Protein AF-A0A1I7WQS8-F1 (afdb_monomer_lite)

Secondary structure (DSSP, 8-state):
--HHHHHHHHHHHHHHHHHHHHHHHHHHHHHHHHHHHHHH-TTGGGS-HHHHHHHHHHHHTT---TT---SS---GGGTTT--

Foldseek 3Di:
DPVVVVVVVVVVCVVVVVVVVVVVVLVVVLLVVLVVVLVVDVVSVVDDSVVSSVCVVCVVVVVNDPPPPDPDPPPPVVPVVVD

Organism: Heterorhabditis bacteriophora (NCBI:txid37862)

Structure (mmCIF, N/CA/C/O backbone):
data_AF-A0A1I7WQS8-F1
#
_entry.id   AF-A0A1I7WQS8-F1
#
loop_
_atom_site.group_PDB
_atom_site.id
_atom_site.type_symbol
_atom_site.label_atom_id
_atom_site.label_alt_id
_atom_site.label_comp_id
_atom_site.label_asym_id
_atom_site.label_entity_id
_atom_site.label_seq_id
_atom_site.pdbx_PDB_ins_code
_atom_site.Cartn_x
_atom_site.Cartn_y
_atom_site.Cartn_z
_atom_site.occupancy
_atom_site.B_iso_or_equiv
_atom_site.auth_seq_id
_atom_site.auth_comp_id
_atom_site.auth_asym_id
_atom_site.auth_atom_id
_atom_site.pdbx_PDB_model_num
ATOM 1 N N . MET A 1 1 ? -17.665 -0.514 39.405 1.00 48.53 1 MET A N 1
ATOM 2 C CA . MET A 1 1 ? -17.090 0.451 38.433 1.00 48.53 1 MET A CA 1
ATOM 3 C C . MET A 1 1 ? -16.511 -0.245 37.177 1.00 48.53 1 MET A C 1
ATOM 5 O O . MET A 1 1 ? -15.493 0.192 36.661 1.00 48.53 1 MET A O 1
ATOM 9 N N . SER A 1 2 ? -17.148 -1.314 36.658 1.00 54.44 2 SER A N 1
ATOM 10 C CA . SER A 1 2 ? -16.589 -2.176 35.582 1.00 54.44 2 SER A CA 1
ATOM 11 C C . SER A 1 2 ? -17.385 -2.131 34.256 1.00 54.44 2 SER A C 1
ATOM 13 O O . SER A 1 2 ? -16.809 -2.186 33.174 1.00 54.44 2 SER A O 1
ATOM 15 N N . ALA A 1 3 ? -18.701 -1.883 34.307 1.00 56.84 3 ALA A N 1
ATOM 16 C CA . ALA A 1 3 ? -19.587 -1.918 33.132 1.00 56.84 3 ALA A CA 1
ATOM 17 C C . ALA A 1 3 ? -19.376 -0.786 32.095 1.00 56.84 3 ALA A C 1
ATOM 19 O O . ALA A 1 3 ? -19.761 -0.930 30.936 1.00 56.84 3 ALA A O 1
ATOM 20 N N . LYS A 1 4 ? -18.748 0.337 32.480 1.00 55.22 4 LYS A N 1
ATOM 21 C CA . LYS A 1 4 ? -18.466 1.467 31.567 1.00 55.22 4 LYS A CA 1
ATOM 22 C C . LYS A 1 4 ? -17.279 1.215 30.622 1.00 55.22 4 LYS A C 1
ATOM 24 O O . LYS A 1 4 ? -17.205 1.841 29.568 1.00 55.22 4 LYS A O 1
ATOM 29 N N . ARG A 1 5 ? -16.341 0.319 30.974 1.00 58.16 5 ARG A N 1
ATOM 30 C CA . ARG A 1 5 ? -15.143 0.043 30.150 1.00 58.16 5 ARG A CA 1
ATOM 31 C C . ARG A 1 5 ? -15.458 -0.810 28.925 1.00 58.16 5 ARG A C 1
ATOM 33 O O . ARG A 1 5 ? -14.944 -0.530 27.848 1.00 58.16 5 ARG A O 1
ATOM 40 N N . THR A 1 6 ? -16.328 -1.807 29.066 1.00 61.88 6 THR A N 1
ATOM 41 C CA . THR A 1 6 ? -16.712 -2.709 27.966 1.00 61.88 6 THR A CA 1
ATOM 42 C C . THR A 1 6 ? -17.506 -1.990 26.874 1.00 61.88 6 THR A C 1
ATOM 44 O O . THR A 1 6 ? -17.335 -2.275 25.691 1.00 61.88 6 THR A O 1
ATOM 47 N N . THR A 1 7 ? -18.316 -0.995 27.244 1.00 69.38 7 THR A N 1
ATOM 48 C CA . THR A 1 7 ? -19.060 -0.150 26.296 1.00 69.38 7 THR A CA 1
ATOM 49 C C . THR A 1 7 ? -18.156 0.810 25.521 1.00 69.38 7 THR A C 1
ATOM 51 O O . THR A 1 7 ? -18.378 1.015 24.329 1.00 69.38 7 THR A O 1
ATOM 54 N N . LEU A 1 8 ? -17.117 1.362 26.156 1.00 72.56 8 LEU A N 1
ATOM 55 C CA . LEU A 1 8 ? -16.119 2.208 25.490 1.00 72.56 8 LEU A CA 1
ATOM 56 C C . LEU A 1 8 ? -15.219 1.408 24.544 1.00 72.56 8 LEU A C 1
ATOM 58 O O . LEU A 1 8 ? -15.054 1.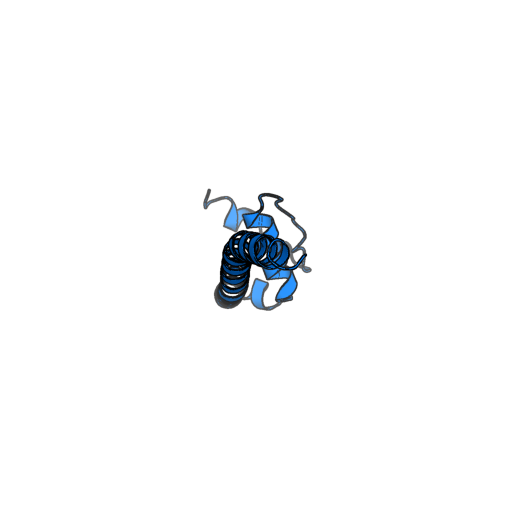801 23.393 1.00 72.56 8 LEU A O 1
ATOM 62 N N . ALA A 1 9 ? -14.705 0.259 24.993 1.00 75.88 9 ALA A N 1
ATOM 63 C CA . ALA A 1 9 ? -13.871 -0.614 24.168 1.00 75.88 9 ALA A CA 1
ATOM 64 C C . ALA A 1 9 ? -14.604 -1.055 22.893 1.00 75.88 9 ALA A C 1
ATOM 66 O O . ALA A 1 9 ? -14.065 -0.928 21.800 1.00 75.88 9 ALA A O 1
ATOM 67 N N . ARG A 1 10 ? -15.876 -1.462 23.007 1.00 77.31 10 ARG A N 1
ATOM 68 C CA . ARG A 1 10 ? -16.694 -1.858 21.851 1.00 77.31 10 ARG A CA 1
ATOM 69 C C . ARG A 1 10 ? -16.900 -0.717 20.849 1.00 77.31 10 ARG A C 1
ATOM 71 O O . ARG A 1 10 ? -16.866 -0.960 19.647 1.00 77.31 10 ARG A O 1
ATOM 78 N N . ARG A 1 11 ? -17.097 0.520 21.318 1.00 78.56 11 ARG A N 1
ATOM 79 C CA . ARG A 1 11 ? -17.215 1.699 20.439 1.00 78.56 11 ARG A CA 1
ATOM 80 C C . ARG A 1 11 ? -15.906 1.996 19.717 1.00 78.56 11 ARG A C 1
ATOM 82 O O . ARG A 1 11 ? -15.931 2.258 18.522 1.00 78.56 11 ARG A O 1
ATOM 89 N N . LEU A 1 12 ? -14.780 1.899 20.421 1.00 81.31 12 LEU A N 1
ATOM 90 C CA . LEU A 1 12 ? -13.458 2.070 19.823 1.00 81.31 12 LEU A CA 1
ATOM 91 C C . LEU A 1 12 ? -13.195 1.000 18.761 1.00 81.31 12 LEU A C 1
ATOM 93 O O . LEU A 1 12 ? -12.823 1.347 17.648 1.00 81.31 12 LEU A O 1
ATOM 97 N N . THR A 1 13 ? -13.471 -0.274 19.049 1.00 81.94 13 THR A N 1
ATOM 98 C CA . THR A 1 13 ? -13.318 -1.360 18.071 1.00 81.94 13 THR A CA 1
ATOM 99 C C . THR A 1 13 ? -14.187 -1.143 16.834 1.00 81.94 13 THR A C 1
ATOM 101 O O . THR A 1 13 ? -13.700 -1.329 15.729 1.00 81.94 13 THR A O 1
ATOM 104 N N . LEU A 1 14 ? -15.437 -0.695 16.982 1.00 82.75 14 LEU A N 1
ATOM 105 C CA . LEU A 1 14 ? -16.326 -0.442 15.839 1.00 82.75 14 LEU A CA 1
ATOM 106 C C . LEU A 1 14 ? -15.876 0.723 14.945 1.00 82.75 14 LEU A C 1
ATOM 108 O O . LEU A 1 14 ? -16.248 0.751 13.779 1.00 82.75 14 LEU A O 1
ATOM 112 N N . ILE A 1 15 ? -15.085 1.661 15.469 1.00 84.31 15 ILE A N 1
ATOM 113 C CA . ILE A 1 15 ? -14.534 2.789 14.703 1.00 84.31 15 ILE A CA 1
ATOM 114 C C . ILE A 1 15 ? -13.167 2.425 14.108 1.00 84.31 15 ILE A C 1
ATOM 116 O O . ILE A 1 15 ? -12.883 2.727 12.952 1.00 84.31 15 ILE A O 1
ATOM 120 N N . LEU A 1 16 ? -12.324 1.740 14.882 1.00 85.56 16 LEU A N 1
ATOM 121 C CA . LEU A 1 16 ? -10.976 1.342 14.475 1.00 85.56 16 LEU A CA 1
ATOM 122 C C . LEU A 1 16 ? -10.992 0.218 13.438 1.00 85.56 16 LEU A C 1
ATOM 124 O O . LEU A 1 16 ? -10.160 0.217 12.540 1.00 85.56 16 LEU A O 1
ATOM 128 N N . LEU A 1 17 ? -11.930 -0.725 13.539 1.00 87.31 17 LEU A N 1
ATOM 129 C CA . LEU A 1 17 ? -12.023 -1.870 12.636 1.00 87.31 17 LEU A CA 1
ATOM 130 C C . LEU A 1 17 ? -12.256 -1.473 11.165 1.00 87.31 17 LEU A C 1
ATOM 132 O O . LEU A 1 17 ? -11.487 -1.940 10.326 1.00 87.31 17 LEU A O 1
ATOM 136 N N . PRO A 1 18 ? -13.238 -0.617 10.812 1.00 88.00 18 PRO A N 1
ATOM 137 C CA . PRO A 1 18 ? -13.422 -0.205 9.422 1.00 88.00 18 PRO A CA 1
ATOM 138 C C . PRO A 1 18 ? -12.233 0.611 8.913 1.00 88.00 18 PRO A C 1
ATOM 140 O O . PRO A 1 18 ? -11.788 0.385 7.792 1.00 88.00 18 PRO A O 1
ATOM 143 N N . GLN A 1 19 ? -11.661 1.492 9.742 1.00 87.44 19 GLN A N 1
ATOM 144 C CA . GLN A 1 19 ? -10.478 2.269 9.368 1.00 87.44 19 GLN A CA 1
ATOM 145 C C . GLN A 1 19 ? -9.264 1.370 9.107 1.00 87.44 19 GLN A C 1
ATOM 147 O O . GLN A 1 19 ? -8.526 1.576 8.143 1.00 87.44 19 GLN A O 1
ATOM 152 N N . PHE A 1 20 ? -9.066 0.353 9.944 1.00 89.88 20 PHE A N 1
ATOM 153 C CA . PHE A 1 20 ? -7.991 -0.618 9.788 1.00 89.88 20 PHE A CA 1
ATOM 154 C C . PHE A 1 20 ? -8.181 -1.455 8.520 1.00 89.88 20 PHE A C 1
ATOM 156 O O . PHE A 1 20 ? -7.236 -1.631 7.758 1.00 89.88 20 PHE A O 1
ATOM 163 N N . LEU A 1 21 ? -9.406 -1.911 8.254 1.00 91.75 21 LEU A N 1
ATOM 164 C CA . LEU A 1 21 ? -9.729 -2.702 7.068 1.00 91.75 21 LEU A CA 1
ATOM 165 C C . LEU A 1 21 ? -9.550 -1.889 5.779 1.00 91.75 21 LEU A C 1
ATOM 167 O O . LEU A 1 21 ? -8.939 -2.378 4.834 1.00 91.75 21 LEU A O 1
ATOM 171 N N . LEU A 1 22 ? -9.996 -0.630 5.761 1.00 89.81 22 LEU A N 1
ATOM 172 C CA . LEU A 1 22 ? -9.754 0.301 4.653 1.00 89.81 22 LEU A CA 1
ATOM 173 C C . LEU A 1 22 ? -8.260 0.534 4.422 1.00 89.81 22 LEU A C 1
ATOM 175 O O . LEU A 1 22 ? -7.793 0.465 3.289 1.00 89.81 22 LEU A O 1
ATOM 179 N N . THR A 1 23 ? -7.499 0.754 5.497 1.00 89.94 23 THR A N 1
ATOM 180 C CA . THR A 1 23 ? -6.040 0.912 5.413 1.00 89.94 23 THR A CA 1
ATOM 181 C C . THR A 1 23 ? -5.375 -0.349 4.859 1.00 89.94 23 THR A C 1
ATOM 183 O O . THR A 1 23 ? -4.484 -0.253 4.022 1.00 89.94 23 THR A O 1
ATOM 186 N N . LEU A 1 24 ? -5.824 -1.537 5.271 1.00 92.88 24 LEU A N 1
ATOM 187 C CA . LEU A 1 24 ? -5.302 -2.807 4.772 1.00 92.88 24 LEU A CA 1
ATOM 188 C C . LEU A 1 24 ? -5.574 -2.979 3.272 1.00 92.88 24 LEU A C 1
ATOM 190 O O . LEU A 1 24 ? -4.665 -3.327 2.523 1.00 92.88 24 LEU A O 1
ATOM 194 N N . VAL A 1 25 ? -6.800 -2.693 2.826 1.00 93.12 25 VAL A N 1
ATOM 195 C CA . VAL A 1 25 ? -7.164 -2.732 1.402 1.00 93.12 25 VAL A CA 1
ATOM 196 C C . VAL A 1 25 ? -6.313 -1.749 0.600 1.00 93.12 25 VAL A C 1
ATOM 198 O O . VAL A 1 25 ? -5.816 -2.112 -0.461 1.00 93.12 25 VAL A O 1
ATOM 201 N N . LEU A 1 26 ? -6.081 -0.543 1.125 1.00 89.88 26 LEU A N 1
ATOM 202 C CA . LEU A 1 26 ? -5.224 0.455 0.486 1.00 89.88 26 LEU A CA 1
ATOM 203 C C . LEU A 1 26 ? -3.769 -0.021 0.367 1.00 89.88 26 LEU A C 1
ATOM 205 O O . LEU A 1 26 ? -3.153 0.157 -0.678 1.00 89.88 26 LEU A O 1
ATOM 209 N N . ILE A 1 27 ? -3.224 -0.657 1.407 1.00 90.50 27 ILE A N 1
ATOM 210 C CA . ILE A 1 27 ? -1.868 -1.223 1.368 1.00 90.50 27 ILE A CA 1
ATOM 211 C C . ILE A 1 27 ? -1.778 -2.321 0.305 1.00 90.50 27 ILE A C 1
ATOM 213 O O . ILE A 1 27 ? -0.843 -2.325 -0.490 1.00 90.50 27 ILE A O 1
ATOM 217 N N . VAL A 1 28 ? -2.747 -3.239 0.267 1.00 93.31 28 VAL A N 1
ATOM 218 C CA . VAL A 1 28 ? -2.777 -4.312 -0.737 1.00 93.31 28 VAL A CA 1
ATOM 219 C C . VAL A 1 28 ? -2.886 -3.731 -2.143 1.00 93.31 28 VAL A C 1
ATOM 221 O O . VAL A 1 28 ? -2.151 -4.170 -3.024 1.00 93.31 28 VAL A O 1
ATOM 224 N N . TYR A 1 29 ? -3.745 -2.727 -2.336 1.00 90.44 29 TYR A N 1
ATOM 225 C CA . TYR A 1 29 ? -3.876 -2.017 -3.604 1.00 90.44 29 TYR A CA 1
ATOM 226 C C . TYR A 1 29 ? -2.519 -1.478 -4.063 1.00 90.44 29 TYR A C 1
ATOM 228 O O . TYR A 1 29 ? -2.068 -1.890 -5.123 1.00 90.44 29 TYR A O 1
ATOM 236 N N . LEU A 1 30 ? -1.839 -0.687 -3.220 1.00 88.31 30 LEU A N 1
ATOM 237 C CA . LEU A 1 30 ? -0.535 -0.073 -3.512 1.00 88.31 30 LEU A CA 1
ATOM 238 C C . LEU A 1 30 ? 0.577 -1.092 -3.800 1.00 88.31 30 LEU A C 1
ATOM 240 O O . LEU A 1 30 ? 1.465 -0.852 -4.612 1.00 88.31 30 LEU A O 1
ATOM 244 N N . VAL A 1 31 ? 0.572 -2.234 -3.111 1.00 89.44 31 VAL A N 1
ATOM 245 C CA . VAL A 1 31 ? 1.570 -3.286 -3.346 1.00 89.44 31 VAL A CA 1
ATOM 246 C C . VAL A 1 31 ? 1.328 -3.948 -4.700 1.00 89.44 31 VAL A C 1
ATOM 248 O O . VAL A 1 31 ? 2.265 -4.106 -5.481 1.00 89.44 31 VAL A O 1
ATOM 251 N N . VAL A 1 32 ? 0.083 -4.332 -4.989 1.00 90.69 32 VAL A N 1
ATOM 252 C CA . VAL A 1 32 ? -0.282 -5.011 -6.240 1.00 90.69 32 VAL A CA 1
ATOM 253 C C . VAL A 1 32 ? -0.050 -4.099 -7.440 1.00 90.69 32 VAL A C 1
ATOM 255 O O . VAL A 1 32 ? 0.540 -4.525 -8.431 1.00 90.69 32 VAL A O 1
ATOM 258 N N . SER A 1 33 ? -0.460 -2.841 -7.348 1.00 83.94 33 SER A N 1
ATOM 259 C CA . SER A 1 33 ? -0.241 -1.852 -8.395 1.00 83.94 33 SER A CA 1
ATOM 260 C C . SER A 1 33 ? 1.239 -1.563 -8.617 1.00 83.94 33 SER A C 1
ATOM 262 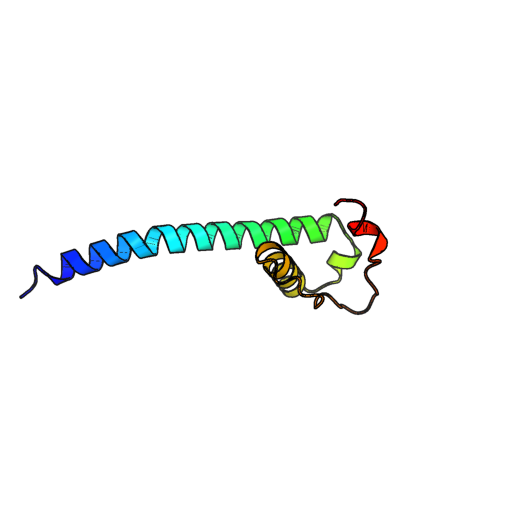O O . SER A 1 33 ? 1.667 -1.547 -9.767 1.00 83.94 33 SER A O 1
ATOM 264 N N . ALA A 1 34 ? 2.058 -1.450 -7.568 1.00 83.19 34 ALA A N 1
ATOM 265 C CA . ALA A 1 34 ? 3.503 -1.299 -7.722 1.00 83.19 34 ALA A CA 1
ATOM 266 C C . ALA A 1 34 ? 4.134 -2.490 -8.467 1.00 83.19 34 ALA A C 1
ATOM 268 O O . ALA A 1 34 ? 5.009 -2.290 -9.310 1.00 83.19 34 ALA A O 1
ATOM 269 N N . PHE A 1 35 ? 3.664 -3.721 -8.229 1.00 85.50 35 PHE A N 1
ATOM 270 C CA . PHE A 1 35 ? 4.067 -4.886 -9.027 1.00 85.50 35 PHE A CA 1
ATOM 271 C C . PHE A 1 35 ? 3.628 -4.775 -10.495 1.00 85.50 35 PHE A C 1
ATOM 273 O O . PHE A 1 35 ? 4.425 -5.068 -11.386 1.00 85.50 35 PHE A O 1
ATOM 280 N N . ILE A 1 36 ? 2.396 -4.327 -10.757 1.00 86.06 36 ILE A N 1
ATOM 281 C CA . ILE A 1 36 ? 1.873 -4.122 -12.119 1.00 86.06 36 ILE A CA 1
ATOM 282 C C . ILE A 1 36 ? 2.670 -3.035 -12.854 1.00 86.06 36 ILE A C 1
ATOM 284 O O . ILE A 1 36 ? 3.067 -3.246 -13.996 1.00 86.06 36 ILE A O 1
ATOM 288 N N . PHE A 1 37 ? 2.966 -1.908 -12.203 1.00 79.31 37 PHE A N 1
ATOM 289 C CA . PHE A 1 37 ? 3.774 -0.824 -12.768 1.00 79.31 37 PHE A CA 1
ATOM 290 C C . PHE A 1 37 ? 5.184 -1.286 -13.116 1.00 79.31 37 PHE A C 1
ATOM 292 O O . PHE A 1 37 ? 5.688 -0.977 -14.192 1.00 79.31 37 PHE A O 1
ATOM 299 N N . ARG A 1 38 ? 5.792 -2.086 -12.236 1.00 81.12 38 ARG A N 1
ATOM 300 C CA . ARG A 1 38 ? 7.113 -2.672 -12.466 1.00 81.12 38 ARG A CA 1
ATOM 301 C C . ARG A 1 38 ? 7.131 -3.659 -13.635 1.00 81.12 38 ARG A C 1
ATOM 303 O O . ARG A 1 38 ? 8.153 -3.813 -14.292 1.00 81.12 38 ARG A O 1
ATOM 310 N N . TRP A 1 39 ? 6.020 -4.356 -13.865 1.00 81.69 39 TRP A N 1
ATOM 311 C CA . TRP A 1 39 ? 5.871 -5.271 -14.995 1.00 81.69 39 TRP A CA 1
ATOM 312 C C . TRP A 1 39 ? 5.600 -4.533 -16.312 1.00 81.69 39 TRP A C 1
ATOM 314 O O . TRP A 1 39 ? 6.083 -4.955 -17.359 1.00 81.69 39 TRP A O 1
ATOM 324 N N . LEU A 1 40 ? 4.842 -3.435 -16.261 1.00 79.75 40 LEU A N 1
ATOM 325 C CA . LEU A 1 40 ? 4.433 -2.672 -17.439 1.00 79.75 40 LEU A CA 1
ATOM 326 C C . LEU A 1 40 ? 5.549 -1.777 -17.995 1.00 79.75 40 LEU A C 1
ATOM 328 O O . LEU A 1 40 ? 5.602 -1.562 -19.206 1.00 79.75 40 LEU A O 1
ATOM 332 N N . ASP A 1 41 ? 6.418 -1.245 -17.134 1.00 76.44 41 ASP A N 1
ATOM 333 C CA . ASP A 1 41 ? 7.466 -0.307 -17.531 1.00 76.44 41 ASP A CA 1
ATOM 334 C C . ASP A 1 41 ? 8.837 -0.739 -16.983 1.00 76.44 41 ASP A C 1
ATOM 336 O O . ASP A 1 41 ? 9.082 -0.767 -15.773 1.00 76.44 41 ASP A O 1
ATOM 340 N N . SER A 1 42 ? 9.747 -1.088 -17.897 1.00 71.56 42 SER A N 1
ATOM 341 C CA . SER A 1 42 ? 11.107 -1.525 -17.574 1.00 71.56 42 SER A CA 1
ATOM 342 C C . SER A 1 42 ? 11.954 -0.421 -16.939 1.00 71.56 42 SER A C 1
ATOM 344 O O . SER A 1 42 ? 12.874 -0.729 -16.182 1.00 71.56 42 SER A O 1
ATOM 346 N N . ASP A 1 43 ? 11.634 0.852 -17.190 1.00 69.62 43 ASP A N 1
ATOM 347 C CA . ASP A 1 43 ? 12.319 1.967 -16.530 1.00 69.62 43 ASP A CA 1
ATOM 348 C C . ASP A 1 43 ? 11.921 2.030 -15.049 1.00 69.62 43 ASP A C 1
ATOM 350 O O . ASP A 1 43 ? 12.782 2.136 -14.174 1.00 69.62 43 ASP A O 1
ATOM 354 N N . LEU A 1 44 ? 10.637 1.816 -14.736 1.00 64.12 44 LEU A N 1
ATOM 355 C CA . LEU A 1 44 ? 10.161 1.702 -13.352 1.00 64.12 44 LEU A CA 1
ATOM 356 C C . LEU A 1 44 ? 10.653 0.413 -12.679 1.00 64.12 44 LEU A C 1
ATOM 358 O O . LEU A 1 44 ? 10.774 0.367 -11.457 1.00 64.12 44 LEU A O 1
ATOM 362 N N . ALA A 1 45 ? 10.992 -0.627 -13.445 1.00 67.75 45 ALA A N 1
ATOM 363 C CA . ALA A 1 45 ? 11.627 -1.828 -12.905 1.00 67.75 45 ALA A CA 1
ATOM 364 C C . ALA A 1 45 ? 13.012 -1.590 -12.302 1.00 67.75 45 ALA A C 1
ATOM 366 O O . ALA A 1 45 ? 13.443 -2.385 -11.456 1.00 67.75 45 ALA A O 1
ATOM 367 N N . THR A 1 46 ? 13.667 -0.503 -12.701 1.00 72.25 46 THR A N 1
ATOM 368 C CA . THR A 1 46 ? 14.982 -0.090 -12.203 1.00 72.25 46 THR A CA 1
ATOM 369 C C . THR A 1 46 ? 14.867 0.751 -10.926 1.00 72.25 46 THR A C 1
ATOM 371 O O . THR A 1 46 ? 15.806 0.812 -10.133 1.00 72.25 46 THR A O 1
ATOM 374 N N . GLU A 1 47 ? 13.691 1.329 -10.673 1.00 72.38 47 GLU A N 1
ATOM 375 C CA . GLU A 1 47 ? 13.410 2.146 -9.497 1.00 72.38 47 GLU A CA 1
ATOM 376 C C . GLU A 1 47 ? 13.118 1.315 -8.240 1.00 72.38 47 GLU A C 1
ATOM 378 O O . GLU A 1 47 ? 12.673 0.161 -8.274 1.00 72.38 47 GLU A O 1
ATOM 383 N N . ASN A 1 48 ? 13.364 1.922 -7.076 1.00 79.81 48 ASN A N 1
ATOM 384 C CA . ASN A 1 48 ? 13.081 1.277 -5.800 1.00 79.81 48 ASN A CA 1
ATOM 385 C C . ASN A 1 48 ? 11.563 1.117 -5.610 1.00 79.81 48 ASN A C 1
ATOM 387 O O . ASN A 1 48 ? 10.800 2.068 -5.763 1.00 79.81 48 ASN A O 1
ATOM 391 N N . PHE A 1 49 ? 11.129 -0.071 -5.195 1.00 78.44 49 PHE A N 1
ATOM 392 C CA . PHE A 1 49 ? 9.720 -0.411 -4.985 1.00 78.44 49 PHE A CA 1
ATOM 393 C C . PHE A 1 49 ? 8.993 0.585 -4.064 1.00 78.44 49 PHE A C 1
ATOM 395 O O . PHE A 1 49 ? 7.865 0.989 -4.336 1.00 78.44 49 PHE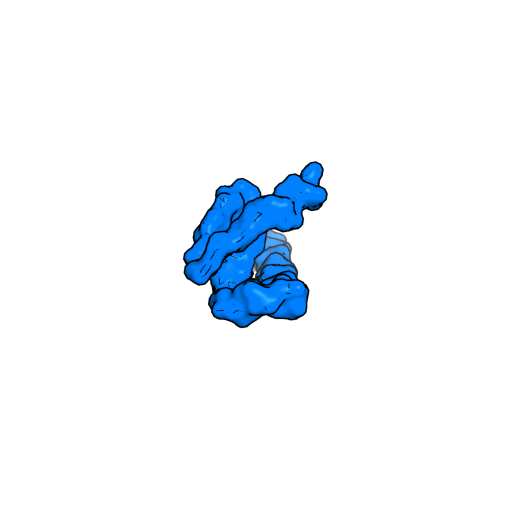 A O 1
ATOM 402 N N . PHE A 1 50 ? 9.666 1.056 -3.010 1.00 78.69 50 PHE A N 1
ATOM 403 C CA . PHE A 1 50 ? 9.109 2.059 -2.099 1.00 78.69 50 PHE A CA 1
ATOM 404 C C . PHE A 1 50 ? 8.934 3.444 -2.742 1.00 78.69 50 PHE A C 1
ATOM 406 O O . PHE A 1 50 ? 8.012 4.166 -2.365 1.00 78.69 50 PHE A O 1
ATOM 413 N N . ASN A 1 51 ? 9.761 3.806 -3.730 1.00 77.69 51 ASN A N 1
ATOM 414 C CA . ASN A 1 51 ? 9.600 5.057 -4.476 1.00 77.69 51 ASN A CA 1
ATOM 415 C C . ASN A 1 51 ? 8.349 4.999 -5.361 1.00 77.69 51 ASN A C 1
ATOM 417 O O . ASN A 1 51 ? 7.579 5.957 -5.381 1.00 77.69 51 ASN A O 1
ATOM 421 N N . ILE A 1 52 ? 8.108 3.855 -6.012 1.00 78.19 52 ILE A N 1
ATOM 422 C CA . ILE A 1 52 ? 6.913 3.612 -6.837 1.00 78.19 52 ILE A CA 1
ATOM 423 C C . ILE A 1 52 ? 5.647 3.738 -5.981 1.00 78.19 52 ILE A C 1
ATOM 425 O O . ILE A 1 52 ? 4.732 4.472 -6.345 1.00 78.19 52 ILE A O 1
ATOM 429 N N . ILE A 1 53 ? 5.628 3.115 -4.797 1.00 83.62 53 ILE A N 1
ATOM 430 C CA . ILE A 1 53 ? 4.505 3.232 -3.852 1.00 83.62 53 ILE A CA 1
ATOM 431 C C . ILE A 1 53 ? 4.293 4.684 -3.406 1.00 83.62 53 ILE A C 1
ATOM 433 O O . ILE A 1 53 ? 3.156 5.141 -3.329 1.00 83.62 53 ILE A O 1
ATOM 437 N N . LEU A 1 54 ? 5.363 5.429 -3.109 1.00 81.56 54 LEU A N 1
ATOM 438 C CA . LEU A 1 54 ? 5.259 6.838 -2.710 1.00 81.56 54 LEU A CA 1
ATOM 439 C C . LEU A 1 54 ? 4.714 7.724 -3.833 1.00 81.56 54 LEU A C 1
ATOM 441 O O . LEU A 1 54 ? 3.924 8.629 -3.563 1.00 81.56 54 LEU A O 1
ATOM 445 N N . PHE A 1 55 ? 5.115 7.470 -5.078 1.00 78.81 55 PHE A N 1
ATOM 446 C CA . PHE A 1 55 ? 4.566 8.153 -6.245 1.00 78.81 55 PHE A CA 1
ATOM 447 C C . PHE A 1 55 ? 3.085 7.846 -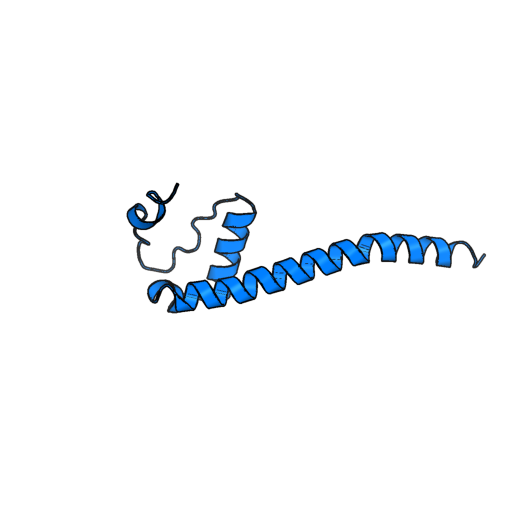6.429 1.00 78.81 55 PHE A C 1
ATOM 449 O O . PHE A 1 55 ? 2.278 8.757 -6.621 1.00 78.81 55 PHE A O 1
ATOM 456 N N . GLU A 1 56 ? 2.710 6.580 -6.316 1.00 81.12 56 GLU A N 1
ATOM 457 C CA . GLU A 1 56 ? 1.330 6.162 -6.484 1.00 81.12 56 GLU A CA 1
ATOM 458 C C . GLU A 1 56 ? 0.435 6.709 -5.367 1.00 81.12 56 GLU A C 1
ATOM 460 O O . GLU A 1 56 ? -0.634 7.261 -5.624 1.00 81.12 56 GLU A O 1
ATOM 465 N N . PHE A 1 57 ? 0.924 6.681 -4.128 1.00 83.06 57 PHE A N 1
ATOM 466 C CA . PHE A 1 57 ? 0.273 7.326 -2.997 1.00 83.06 57 PHE A CA 1
ATOM 467 C C . PHE A 1 57 ? 0.156 8.843 -3.197 1.00 83.06 57 PHE A C 1
ATOM 469 O O . PHE A 1 57 ? -0.903 9.418 -2.952 1.00 83.06 57 PHE A O 1
ATOM 476 N N . GLY A 1 58 ? 1.209 9.504 -3.686 1.00 80.50 58 GLY A N 1
ATOM 477 C CA . GLY A 1 58 ? 1.197 10.929 -4.031 1.00 80.50 58 GLY A CA 1
ATOM 478 C C . GLY A 1 58 ? 0.208 11.273 -5.150 1.00 80.50 58 GLY A C 1
ATOM 479 O O . GLY A 1 58 ? -0.385 12.352 -5.135 1.00 80.50 58 GLY A O 1
ATOM 480 N N . THR A 1 59 ? -0.004 10.346 -6.083 1.00 80.62 59 THR A N 1
ATOM 481 C CA . THR A 1 59 ? -0.987 10.460 -7.167 1.00 80.62 59 THR A CA 1
ATOM 482 C C . THR A 1 59 ? -2.408 10.302 -6.626 1.00 80.62 59 THR A C 1
ATOM 484 O O . THR A 1 59 ? -3.243 11.175 -6.845 1.00 80.62 59 THR A O 1
ATOM 487 N N . LEU A 1 60 ? -2.671 9.255 -5.836 1.00 83.44 60 LEU A N 1
ATOM 488 C CA . LEU A 1 60 ? -3.972 9.010 -5.195 1.00 83.44 60 LEU A CA 1
ATOM 489 C C . LEU A 1 60 ? -4.395 10.141 -4.255 1.00 83.44 60 LEU A C 1
ATOM 491 O O . LEU A 1 60 ? -5.569 10.487 -4.174 1.00 83.44 60 LEU A O 1
ATOM 495 N N . THR A 1 61 ? -3.436 10.726 -3.540 1.00 80.50 61 THR A N 1
ATOM 496 C CA . THR A 1 61 ? -3.682 11.852 -2.630 1.00 80.50 61 THR A CA 1
ATOM 497 C C . THR A 1 61 ? -3.721 13.199 -3.344 1.00 80.50 61 THR A C 1
ATOM 499 O O . THR A 1 61 ? -3.889 14.225 -2.689 1.00 80.50 61 THR A O 1
ATOM 502 N N . THR A 1 62 ? -3.579 13.229 -4.676 1.00 77.12 62 THR A N 1
ATOM 503 C CA . THR A 1 62 ? -3.509 14.449 -5.504 1.00 77.12 62 THR A CA 1
ATOM 504 C C . THR A 1 62 ? -2.413 15.434 -5.080 1.00 77.12 62 THR A C 1
ATOM 506 O O . THR A 1 62 ? -2.400 16.581 -5.512 1.00 77.12 62 THR A O 1
ATOM 509 N N . ILE A 1 63 ? -1.460 14.983 -4.255 1.00 76.00 63 ILE A N 1
ATOM 510 C CA . ILE A 1 63 ? -0.298 15.774 -3.842 1.00 76.00 63 ILE A CA 1
ATOM 511 C C . ILE A 1 63 ? 0.628 15.983 -5.047 1.00 76.00 63 ILE A C 1
ATOM 513 O O . ILE A 1 63 ? 1.316 16.997 -5.111 1.00 76.00 63 ILE A O 1
ATOM 517 N N . GLY A 1 64 ? 0.649 15.037 -5.997 1.00 60.81 64 GLY A N 1
ATOM 518 C CA . GLY A 1 64 ? 1.393 15.181 -7.249 1.00 60.81 64 GLY A CA 1
ATOM 519 C C . GLY A 1 64 ? 2.892 15.359 -7.014 1.00 60.81 64 GLY A C 1
ATOM 520 O O . GLY A 1 64 ? 3.500 16.280 -7.551 1.00 60.81 64 GLY A O 1
ATOM 521 N N . LYS A 1 65 ? 3.505 14.519 -6.168 1.00 53.41 65 LYS A N 1
ATOM 522 C CA . LYS A 1 65 ? 4.948 14.614 -5.922 1.00 53.41 65 LYS A CA 1
ATOM 523 C C . LYS A 1 65 ? 5.745 14.064 -7.102 1.00 53.41 65 LYS A C 1
ATOM 525 O O . LYS A 1 65 ? 5.783 12.865 -7.349 1.00 53.41 65 LYS A O 1
ATOM 530 N N . GLU A 1 66 ? 6.479 14.958 -7.747 1.00 53.91 66 GLU A N 1
ATOM 531 C CA . GLU A 1 66 ? 7.483 14.727 -8.797 1.00 53.91 66 GLU A CA 1
ATOM 532 C C . GLU A 1 66 ? 8.758 13.983 -8.336 1.00 53.91 66 GLU A C 1
ATOM 534 O O . GLU A 1 66 ? 9.751 13.905 -9.059 1.00 53.91 66 GLU A O 1
ATOM 539 N N . THR A 1 67 ? 8.749 13.410 -7.129 1.00 47.09 67 THR A N 1
ATOM 540 C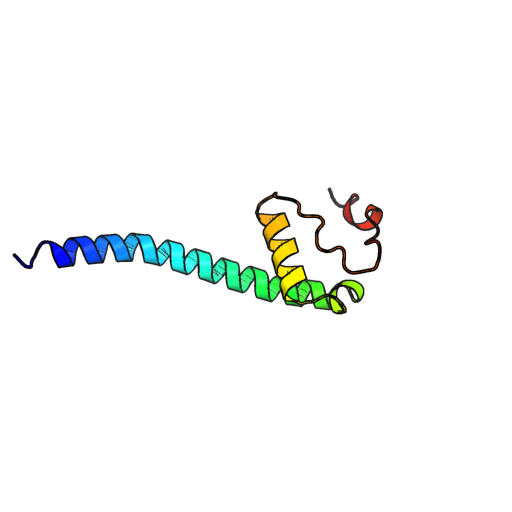 CA . THR A 1 67 ? 9.934 12.841 -6.470 1.00 47.09 67 THR A CA 1
ATOM 541 C C . THR A 1 67 ? 10.308 11.426 -6.911 1.00 47.09 67 THR A C 1
ATOM 543 O O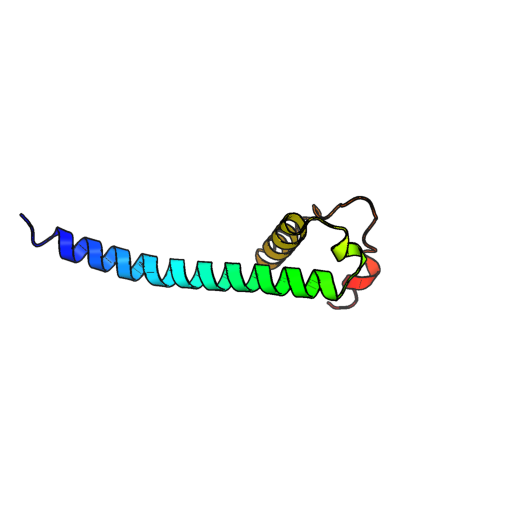 . THR A 1 67 ? 11.337 10.928 -6.464 1.00 47.09 67 THR A O 1
ATOM 546 N N . CYS A 1 68 ? 9.572 10.792 -7.834 1.00 46.12 68 CYS A N 1
ATOM 547 C CA . CYS A 1 68 ? 10.160 9.735 -8.674 1.00 46.12 68 CYS A CA 1
ATOM 548 C C . CYS A 1 68 ? 11.031 10.376 -9.762 1.00 46.12 68 CYS A C 1
ATOM 550 O O . CYS A 1 68 ? 10.795 10.249 -10.957 1.00 46.12 68 CYS A O 1
ATOM 552 N N . THR A 1 69 ? 12.032 11.127 -9.316 1.00 44.69 69 THR A N 1
ATOM 553 C CA . THR A 1 69 ? 13.150 11.606 -10.122 1.00 44.69 69 THR A CA 1
ATOM 554 C C . THR A 1 69 ? 14.328 10.681 -9.837 1.00 44.69 69 THR A C 1
ATOM 556 O O . THR A 1 69 ? 15.380 11.087 -9.353 1.00 44.69 69 THR A O 1
ATOM 559 N N . GLY A 1 70 ? 14.127 9.390 -10.094 1.00 41.53 70 GLY A N 1
ATOM 560 C CA . GLY A 1 70 ? 15.241 8.479 -10.279 1.00 41.53 70 GLY A CA 1
ATOM 561 C C . GLY A 1 70 ? 15.858 8.780 -11.637 1.00 41.53 70 GLY A C 1
ATOM 562 O O . GLY A 1 70 ? 15.221 8.571 -12.657 1.00 41.53 70 GLY A O 1
ATOM 563 N N . SER A 1 71 ? 17.026 9.428 -11.617 1.00 40.56 71 SER A N 1
ATOM 564 C CA . SER A 1 71 ? 18.099 9.505 -12.633 1.00 40.56 71 SER A CA 1
ATOM 565 C C . SER A 1 71 ? 17.826 9.138 -14.113 1.00 40.56 71 SER A C 1
ATOM 567 O O . SER A 1 71 ? 18.688 8.585 -14.792 1.00 40.56 71 SER A O 1
ATOM 569 N N . SER A 1 72 ? 16.675 9.506 -14.659 1.00 41.09 72 SER A N 1
ATOM 570 C CA . SER A 1 72 ? 16.398 9.687 -16.082 1.00 41.09 72 SER A CA 1
ATOM 571 C C . SER A 1 72 ? 15.126 10.519 -16.215 1.00 41.09 72 SER A C 1
ATOM 573 O O . SER A 1 72 ? 14.173 10.306 -15.465 1.00 41.09 72 SER A O 1
ATOM 575 N N . PRO A 1 73 ? 15.083 11.510 -17.122 1.00 42.28 73 PRO A N 1
ATOM 576 C CA . PRO A 1 73 ? 13.888 12.312 -17.312 1.00 42.28 73 PRO A CA 1
ATOM 577 C C . PRO A 1 73 ? 12.773 11.405 -17.840 1.00 42.28 73 PRO A C 1
ATOM 579 O O . PRO A 1 73 ? 12.742 11.083 -19.026 1.00 42.28 73 PRO A O 1
ATOM 582 N N . ILE A 1 74 ? 11.842 11.008 -16.966 1.00 54.94 74 ILE A N 1
ATOM 583 C CA . ILE A 1 74 ? 10.588 10.388 -17.394 1.00 54.94 74 ILE A CA 1
ATOM 584 C C . ILE A 1 74 ? 9.938 11.385 -18.354 1.00 54.94 74 ILE A C 1
ATOM 586 O O . ILE A 1 74 ? 9.613 12.518 -17.985 1.00 54.94 74 ILE A O 1
ATOM 590 N N . ASN A 1 75 ? 9.839 10.988 -19.623 1.00 47.53 75 ASN A N 1
ATOM 591 C CA . ASN A 1 75 ? 9.360 11.836 -20.702 1.00 47.53 75 ASN A CA 1
ATOM 592 C C . ASN A 1 75 ? 7.898 12.215 -20.432 1.00 47.53 75 ASN A C 1
ATOM 594 O O . ASN A 1 75 ? 6.975 11.440 -20.693 1.00 47.53 75 ASN A O 1
ATOM 598 N N . LYS A 1 76 ? 7.700 13.431 -19.910 1.00 48.97 76 LYS A N 1
ATOM 599 C CA . LYS A 1 76 ? 6.397 13.991 -19.526 1.00 48.97 76 LYS A CA 1
ATOM 600 C C . LYS A 1 76 ? 5.361 13.932 -20.663 1.00 48.97 76 LYS A C 1
ATOM 602 O O . LYS A 1 76 ? 4.169 13.888 -20.386 1.00 48.97 76 LYS A O 1
ATOM 607 N N . ASN A 1 77 ? 5.787 13.840 -21.928 1.00 49.41 77 ASN A N 1
ATOM 608 C CA . ASN A 1 77 ? 4.890 13.773 -23.088 1.00 49.41 77 ASN A CA 1
ATOM 609 C C . ASN A 1 77 ? 4.127 12.444 -23.245 1.00 49.41 77 ASN A C 1
ATOM 611 O O . ASN A 1 77 ? 3.140 12.406 -23.979 1.00 49.41 77 ASN A O 1
ATOM 615 N N . LYS A 1 78 ? 4.552 11.355 -22.587 1.00 53.06 78 LYS A N 1
ATOM 616 C CA . LYS A 1 78 ? 3.897 10.039 -22.725 1.00 53.06 78 LYS A CA 1
ATOM 617 C C . LYS A 1 78 ? 2.612 9.921 -21.896 1.00 53.06 78 LYS A C 1
ATOM 619 O O . LYS A 1 78 ? 1.692 9.223 -22.300 1.00 53.06 78 LYS A O 1
ATOM 624 N N . TYR A 1 79 ? 2.535 10.630 -20.771 1.00 47.22 79 TYR A N 1
ATOM 625 C CA . TYR A 1 79 ? 1.440 10.496 -19.801 1.00 47.22 79 TYR A CA 1
ATOM 626 C C . TYR A 1 79 ? 0.480 11.698 -19.781 1.00 47.22 79 TYR A C 1
ATOM 628 O O . TYR A 1 79 ? -0.588 11.611 -19.189 1.00 47.22 79 TYR A O 1
ATOM 636 N N . LEU A 1 80 ? 0.823 12.795 -20.469 1.00 47.56 80 LEU A N 1
ATOM 637 C CA . LEU A 1 80 ? -0.036 13.979 -20.636 1.00 47.56 80 LEU A CA 1
ATOM 638 C C . LEU A 1 80 ? -1.072 13.855 -21.768 1.00 47.56 80 LEU A C 1
ATOM 640 O O . LEU A 1 80 ? -1.952 14.695 -21.853 1.00 47.56 80 LEU A O 1
ATOM 644 N N . ASN A 1 81 ? -0.987 12.824 -22.617 1.00 42.44 81 ASN A N 1
ATOM 645 C CA . ASN A 1 81 ? -1.963 12.548 -23.688 1.00 42.44 81 ASN A CA 1
ATOM 646 C C . ASN A 1 81 ? -3.038 11.516 -23.286 1.00 42.44 81 ASN A C 1
ATOM 648 O O . ASN A 1 81 ? -3.740 10.989 -24.146 1.00 42.44 81 ASN A O 1
ATOM 652 N N . VAL A 1 82 ? -3.127 11.170 -21.998 1.00 51.31 82 VAL A N 1
ATOM 653 C CA . VAL A 1 82 ? -4.106 10.200 -21.462 1.00 51.31 82 VAL A CA 1
ATOM 654 C C . VAL A 1 82 ? -5.094 10.876 -20.489 1.00 51.31 82 VAL A C 1
ATOM 656 O O . VAL A 1 82 ? -5.937 10.211 -19.892 1.00 51.31 82 VAL A O 1
ATOM 659 N N . LEU A 1 83 ? -5.021 12.205 -20.362 1.00 43.91 83 LEU A N 1
ATOM 660 C CA . LEU A 1 83 ? -6.007 13.071 -19.704 1.00 43.91 83 LEU A CA 1
ATOM 661 C C . LEU A 1 83 ? -6.582 14.040 -20.738 1.00 43.91 83 LEU A C 1
ATOM 663 O O . LEU A 1 83 ? -7.781 14.367 -20.607 1.00 43.91 83 LEU A O 1
#

Radius of gyration: 19.49 Å; chains: 1; bounding box: 38×21×62 Å

pLDDT: mean 71.8, std 16.3, range [40.56, 93.31]

Sequence (83 aa):
MSAKRTTLARRLTLILLPQFLLTLVLIVYLVVSAFIFRWLDSDLATENFFNIILFEFGTLTTIGKETCTGSSPINKNKYLNVL